Protein AF-A0A6C0H2K3-F1 (afdb_monomer)

Structure (mmCIF, N/CA/C/O backbone):
data_AF-A0A6C0H2K3-F1
#
_entry.id   AF-A0A6C0H2K3-F1
#
loop_
_atom_site.group_PDB
_atom_site.id
_atom_site.type_symbol
_atom_site.label_atom_id
_atom_site.label_alt_id
_atom_site.label_comp_id
_atom_site.label_asym_id
_atom_site.label_entity_id
_atom_site.label_seq_id
_atom_site.pdbx_PDB_ins_code
_atom_site.Cartn_x
_atom_site.Cartn_y
_atom_site.Cartn_z
_atom_site.occupancy
_atom_site.B_iso_or_equiv
_atom_site.auth_seq_id
_atom_site.auth_comp_id
_atom_site.auth_asym_id
_atom_site.auth_atom_id
_atom_site.pdbx_PDB_model_num
ATOM 1 N N . MET A 1 1 ? -19.721 -29.206 -0.253 1.00 46.94 1 MET A N 1
ATOM 2 C CA . MET A 1 1 ? -19.557 -27.734 -0.161 1.00 46.94 1 MET A CA 1
ATOM 3 C C . MET A 1 1 ? -18.921 -27.374 1.180 1.00 46.94 1 MET A C 1
ATOM 5 O O . MET A 1 1 ? -19.526 -27.654 2.208 1.00 46.94 1 MET A O 1
ATOM 9 N N . LYS A 1 2 ? -17.704 -26.806 1.211 1.00 56.91 2 LYS A N 1
ATOM 10 C CA . LYS A 1 2 ? -17.103 -26.315 2.469 1.00 56.91 2 LYS A CA 1
ATOM 11 C C . LYS A 1 2 ? -17.847 -25.048 2.907 1.00 56.91 2 LYS A C 1
ATO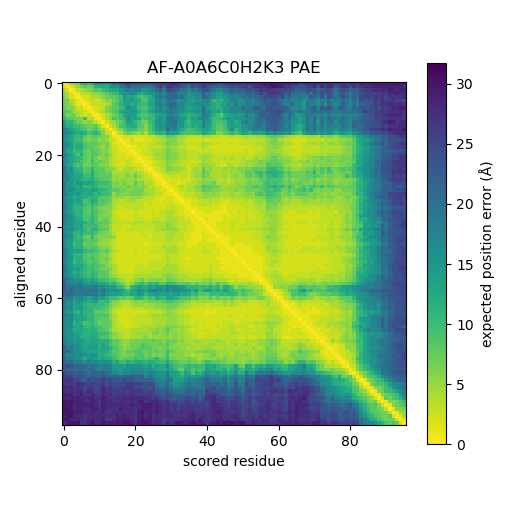M 13 O O . LYS A 1 2 ? -17.916 -24.091 2.138 1.00 56.91 2 LYS A O 1
ATOM 18 N N . LYS A 1 3 ? -18.426 -25.047 4.114 1.00 64.25 3 LYS A N 1
ATOM 19 C CA . LYS A 1 3 ? -19.081 -23.858 4.681 1.00 64.25 3 LYS A CA 1
ATOM 20 C C . LYS A 1 3 ? -18.038 -22.748 4.823 1.00 64.25 3 LYS A C 1
ATOM 22 O O . LYS A 1 3 ? -17.017 -22.948 5.479 1.00 64.25 3 LYS A O 1
ATOM 27 N N . LYS A 1 4 ? -18.288 -21.592 4.199 1.00 65.50 4 LYS A N 1
ATOM 28 C CA . LYS A 1 4 ? -17.489 -20.388 4.445 1.00 65.50 4 LYS A CA 1
ATOM 29 C C . LYS A 1 4 ? -17.623 -20.036 5.931 1.00 65.50 4 LYS A C 1
ATOM 31 O O . LYS A 1 4 ? -18.735 -20.107 6.462 1.00 65.50 4 LYS A O 1
ATOM 36 N N . PRO A 1 5 ? -16.528 -19.705 6.625 1.00 71.12 5 PRO A N 1
ATOM 37 C CA . PRO A 1 5 ? -16.612 -19.365 8.034 1.00 71.12 5 PRO A CA 1
ATOM 38 C C . PRO A 1 5 ? -17.430 -18.077 8.219 1.00 71.12 5 PRO A C 1
ATOM 40 O O . PRO A 1 5 ? -17.435 -17.208 7.349 1.00 71.12 5 PRO A O 1
ATOM 43 N N . TRP A 1 6 ? -18.126 -17.951 9.355 1.00 69.44 6 TRP A N 1
ATOM 44 C CA . TRP A 1 6 ? -19.089 -16.868 9.643 1.00 69.44 6 TRP A CA 1
ATOM 45 C C . TRP A 1 6 ? -18.573 -15.460 9.298 1.00 69.44 6 TRP A C 1
ATOM 47 O O . TRP A 1 6 ? -19.294 -14.627 8.753 1.00 69.44 6 TRP A O 1
ATOM 57 N N . TRP A 1 7 ? -17.293 -15.206 9.555 1.00 58.09 7 TRP A N 1
ATOM 58 C CA . TRP A 1 7 ? -16.660 -13.916 9.306 1.00 58.09 7 TRP A CA 1
ATOM 59 C C . TRP A 1 7 ? -16.499 -13.576 7.816 1.00 58.09 7 TRP A C 1
ATOM 61 O O . TRP A 1 7 ? -16.491 -12.397 7.473 1.00 58.09 7 TRP A O 1
ATOM 71 N N . SER A 1 8 ? -16.409 -14.568 6.923 1.00 64.81 8 SER A N 1
ATOM 72 C CA . SER A 1 8 ? -16.357 -14.335 5.473 1.00 64.81 8 SER A CA 1
ATOM 73 C C . SER A 1 8 ? -17.676 -13.778 4.940 1.00 64.81 8 SER A C 1
ATOM 75 O O . SER A 1 8 ? -17.660 -12.978 4.013 1.00 64.81 8 SER A O 1
ATOM 77 N N . ASN A 1 9 ? -18.808 -14.151 5.547 1.00 66.50 9 ASN A N 1
ATOM 78 C CA . ASN A 1 9 ? -20.12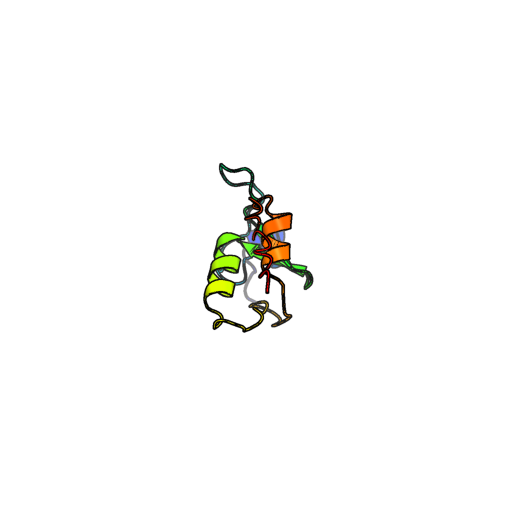1 -13.609 5.184 1.00 66.50 9 ASN A CA 1
ATOM 79 C C . ASN A 1 9 ? -20.344 -12.200 5.752 1.00 66.50 9 ASN A C 1
ATOM 81 O O . ASN A 1 9 ? -21.070 -11.415 5.157 1.00 66.50 9 ASN A O 1
ATOM 85 N N . LYS A 1 10 ? -19.718 -11.870 6.890 1.00 62.44 10 LYS A N 1
ATOM 86 C CA . LYS A 1 10 ? -19.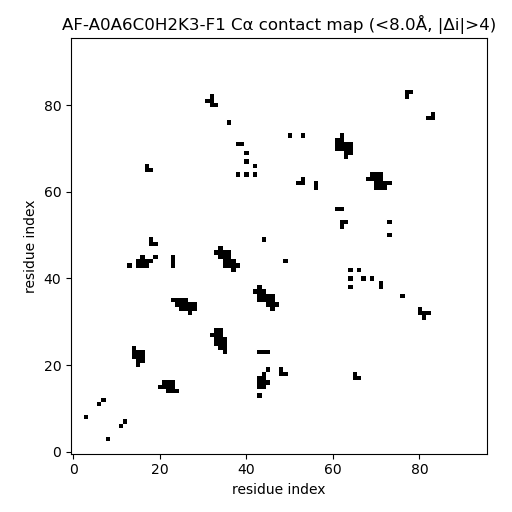854 -10.552 7.525 1.00 62.44 10 LYS A CA 1
ATOM 87 C C . LYS A 1 10 ? -19.033 -9.462 6.828 1.00 62.44 10 LYS A C 1
ATOM 89 O O . LYS A 1 10 ? -19.450 -8.309 6.828 1.00 62.44 10 LYS A O 1
ATOM 94 N N . TRP A 1 11 ? -17.864 -9.806 6.281 1.00 61.19 11 TRP A N 1
ATOM 95 C CA . TRP A 1 11 ? -16.885 -8.813 5.809 1.00 61.19 11 TRP A CA 1
ATOM 96 C C . TRP A 1 11 ? -16.335 -9.042 4.393 1.00 61.19 11 TRP A C 1
ATOM 98 O O . TRP A 1 11 ? -15.602 -8.189 3.901 1.00 61.19 11 TRP A O 1
ATOM 108 N N . GLY A 1 12 ? -16.672 -10.154 3.733 1.00 63.34 12 GLY A N 1
ATOM 109 C CA . GLY A 1 12 ? -16.161 -10.482 2.398 1.00 63.34 12 GLY A CA 1
ATOM 110 C C . GLY A 1 12 ? -14.670 -10.859 2.367 1.00 63.34 12 GLY A C 1
ATOM 111 O O . GLY A 1 12 ? -13.966 -10.817 3.379 1.00 63.34 12 GLY A O 1
ATOM 112 N N . SER A 1 13 ? -14.184 -11.267 1.191 1.00 58.44 13 SER A N 1
ATOM 113 C CA . SER A 1 13 ? -12.766 -11.598 0.953 1.00 58.44 13 SER A CA 1
ATOM 114 C C . SER A 1 13 ? -11.872 -10.351 0.852 1.00 58.44 13 SER A C 1
ATOM 116 O O . SER A 1 13 ? -10.685 -10.428 1.157 1.00 58.44 13 SER A O 1
ATOM 118 N N . ASP A 1 14 ? -12.452 -9.189 0.531 1.00 60.22 14 ASP A N 1
ATOM 119 C CA . ASP A 1 14 ? -11.815 -7.857 0.467 1.00 60.22 14 ASP A CA 1
ATOM 120 C C . ASP A 1 14 ? -11.282 -7.329 1.810 1.00 60.22 14 ASP A C 1
ATOM 122 O O . ASP A 1 14 ? -10.667 -6.258 1.910 1.00 60.22 14 ASP A O 1
ATOM 126 N N . ALA A 1 15 ? -11.523 -8.078 2.881 1.00 71.44 15 ALA A N 1
ATOM 127 C CA . ALA A 1 15 ? -11.031 -7.775 4.209 1.00 71.44 15 ALA A CA 1
ATOM 128 C C . ALA A 1 15 ? -9.648 -8.376 4.499 1.00 71.44 15 ALA A C 1
ATOM 130 O O . ALA A 1 15 ? -9.179 -8.202 5.618 1.00 71.44 15 ALA A O 1
ATOM 131 N N . LEU A 1 16 ? -8.988 -9.084 3.572 1.00 84.38 16 LEU A N 1
ATOM 132 C CA . LEU A 1 16 ? -7.676 -9.709 3.806 1.00 84.38 16 LEU A CA 1
ATOM 133 C C . LEU A 1 16 ? -6.544 -8.998 3.057 1.00 84.38 16 LEU A C 1
ATOM 135 O O . LEU A 1 16 ? -6.663 -8.656 1.887 1.00 84.38 16 LEU A O 1
ATOM 139 N N . CYS A 1 17 ? -5.414 -8.812 3.737 1.00 87.69 17 CYS A N 1
ATOM 140 C CA . CYS A 1 17 ? -4.185 -8.316 3.133 1.00 87.69 17 CYS A CA 1
ATOM 141 C C . CYS A 1 17 ? -3.545 -9.433 2.300 1.00 87.69 17 CYS A C 1
ATOM 143 O O . CYS A 1 17 ? -3.202 -10.479 2.850 1.00 87.69 17 CYS A O 1
ATOM 145 N N . GLY A 1 18 ? -3.316 -9.197 1.006 1.00 84.50 18 GLY A N 1
ATOM 146 C CA . GLY A 1 18 ? -2.695 -10.183 0.110 1.00 84.50 18 GLY A CA 1
ATOM 147 C C . GLY A 1 18 ? -1.213 -10.484 0.385 1.00 84.50 18 GLY A C 1
ATOM 148 O O . GLY A 1 18 ? -0.659 -11.361 -0.259 1.00 84.50 18 GLY A O 1
ATOM 149 N N . ILE A 1 19 ? -0.571 -9.766 1.317 1.00 88.75 19 ILE A N 1
ATOM 150 C CA . ILE A 1 19 ? 0.829 -9.999 1.723 1.00 88.75 19 ILE A CA 1
ATOM 151 C C . ILE A 1 19 ? 0.883 -10.774 3.041 1.00 88.75 19 ILE A C 1
ATOM 153 O O . ILE A 1 19 ? 1.514 -11.818 3.140 1.00 88.75 19 ILE A O 1
ATOM 157 N N . THR A 1 20 ? 0.215 -10.260 4.077 1.00 88.00 20 THR A N 1
ATOM 158 C CA . THR A 1 20 ? 0.297 -10.816 5.438 1.00 88.00 20 THR A CA 1
ATOM 159 C C . THR A 1 20 ? -0.775 -11.863 5.728 1.00 88.00 20 THR A C 1
ATOM 161 O O . THR A 1 20 ? -0.827 -12.389 6.839 1.00 88.00 20 THR A O 1
ATOM 164 N N . HIS A 1 21 ? -1.698 -12.092 4.785 1.00 85.69 21 HIS A N 1
ATOM 165 C CA . HIS A 1 21 ? -2.901 -12.923 4.938 1.00 85.69 21 HIS A CA 1
ATOM 166 C C . HIS A 1 21 ? -3.747 -12.590 6.179 1.00 85.69 21 HIS A C 1
ATOM 168 O O . HIS A 1 21 ? -4.597 -13.365 6.615 1.00 85.69 21 HIS A O 1
ATOM 174 N N . SER A 1 22 ? -3.528 -11.406 6.749 1.00 85.31 22 SER A N 1
ATOM 175 C CA . SER A 1 22 ? -4.195 -10.924 7.948 1.00 85.31 22 SER A CA 1
ATOM 176 C C . SER A 1 22 ? -5.349 -10.011 7.570 1.00 85.31 22 SER A C 1
ATOM 178 O O . SER A 1 22 ? -5.315 -9.341 6.536 1.00 85.31 22 SER A O 1
ATOM 180 N N . ARG A 1 23 ? -6.371 -9.937 8.427 1.00 83.94 23 ARG A N 1
ATOM 181 C CA . ARG A 1 23 ? -7.493 -9.020 8.194 1.00 83.94 23 ARG A CA 1
ATOM 182 C C . ARG A 1 23 ? -7.021 -7.578 8.199 1.00 83.94 23 ARG A C 1
ATOM 184 O O . ARG A 1 23 ? -6.374 -7.173 9.158 1.00 83.94 23 ARG A O 1
ATOM 191 N N . LEU A 1 24 ? -7.389 -6.826 7.173 1.00 85.12 24 LEU A N 1
ATOM 192 C CA . LEU A 1 24 ? -7.217 -5.386 7.058 1.00 85.12 24 LEU A CA 1
ATOM 193 C C . LEU A 1 24 ? -8.130 -4.711 8.076 1.00 85.12 24 LEU A C 1
ATOM 195 O O . LEU A 1 24 ? -9.347 -4.904 8.063 1.00 85.12 24 LEU A O 1
ATOM 199 N N . ARG A 1 25 ? -7.529 -3.947 8.984 1.00 81.75 25 ARG A N 1
ATOM 200 C CA . ARG A 1 25 ? -8.257 -3.188 9.997 1.00 81.75 25 ARG A CA 1
ATOM 201 C C . ARG A 1 25 ? -8.238 -1.709 9.628 1.00 81.75 25 ARG A C 1
ATOM 203 O O . ARG A 1 25 ? -7.162 -1.196 9.320 1.00 81.75 25 ARG A O 1
ATOM 210 N N . PRO A 1 26 ? -9.389 -1.019 9.679 1.00 78.69 26 PRO A N 1
ATOM 211 C CA . PRO A 1 26 ? -9.387 0.429 9.590 1.00 78.69 26 PRO A CA 1
ATOM 212 C C . PRO A 1 26 ? -8.672 1.006 10.815 1.00 78.69 26 PRO A C 1
ATOM 214 O O . PRO A 1 26 ? -8.728 0.438 11.908 1.00 78.69 26 PRO A O 1
ATOM 217 N N . GLY A 1 27 ? -8.000 2.136 10.632 1.00 82.81 27 GLY A N 1
ATOM 218 C CA . GLY A 1 27 ? -7.318 2.830 11.714 1.00 82.81 27 GLY A CA 1
ATOM 219 C C . GLY A 1 27 ? -6.064 3.550 11.250 1.00 82.81 27 GLY A C 1
ATOM 220 O O . GLY A 1 27 ? -5.631 3.441 10.099 1.00 82.81 27 GLY A O 1
ATOM 221 N N . LYS A 1 28 ? -5.483 4.289 12.188 1.00 84.81 28 LYS A N 1
ATOM 222 C CA . LYS A 1 28 ? -4.218 4.998 12.030 1.00 84.81 28 LYS A CA 1
ATOM 223 C C . LYS A 1 28 ? -3.253 4.523 13.111 1.00 84.81 28 LYS A C 1
ATOM 225 O O . LYS A 1 28 ? -3.686 4.114 14.188 1.00 84.81 28 LYS A O 1
ATOM 230 N N . ASN A 1 29 ? -1.958 4.539 12.821 1.00 81.12 29 ASN A N 1
ATOM 231 C CA . ASN A 1 29 ? -0.945 4.291 13.842 1.00 81.12 29 ASN A CA 1
ATOM 232 C C . ASN A 1 29 ? -0.831 5.495 14.802 1.00 81.12 29 ASN A C 1
ATOM 234 O O . ASN A 1 29 ? -1.479 6.526 14.613 1.00 81.12 29 ASN A O 1
ATOM 238 N N . LYS A 1 30 ? 0.043 5.387 15.812 1.00 82.25 30 LYS A N 1
ATOM 239 C CA . LYS A 1 30 ? 0.320 6.465 16.783 1.00 82.25 30 LYS A CA 1
ATOM 240 C C . LYS A 1 30 ? 0.809 7.785 16.159 1.00 82.25 30 LYS A C 1
ATOM 242 O O . LYS A 1 30 ? 0.790 8.808 16.826 1.00 82.25 30 LYS A O 1
ATOM 247 N N . HIS A 1 31 ? 1.233 7.757 14.896 1.00 79.31 31 HIS A N 1
ATOM 248 C CA . HIS A 1 31 ? 1.694 8.912 14.123 1.00 79.31 31 HIS A CA 1
ATOM 249 C C . HIS A 1 31 ? 0.623 9.446 13.155 1.00 79.31 31 HIS A C 1
ATOM 251 O O . HIS A 1 31 ? 0.920 10.286 12.316 1.00 79.31 31 HIS A O 1
ATOM 257 N N . GLY A 1 32 ? -0.618 8.949 13.224 1.00 79.88 32 GLY A N 1
ATOM 258 C CA . GLY A 1 32 ? -1.705 9.379 12.341 1.00 79.88 32 GLY A CA 1
ATOM 259 C C . GLY A 1 32 ? -1.663 8.785 10.927 1.00 79.88 32 GLY A C 1
ATOM 260 O O . GLY A 1 32 ? -2.526 9.112 10.111 1.00 79.88 32 GLY A O 1
ATOM 261 N N . ILE A 1 33 ? -0.723 7.880 10.643 1.00 81.62 33 ILE A N 1
ATOM 262 C CA . ILE A 1 33 ? -0.554 7.251 9.328 1.00 81.62 33 ILE A CA 1
ATOM 263 C C . ILE A 1 33 ? -1.583 6.121 9.168 1.00 81.62 33 ILE A C 1
ATOM 265 O O . ILE A 1 33 ? -1.693 5.284 10.073 1.00 81.62 33 ILE A O 1
ATOM 269 N N . PRO A 1 34 ? -2.322 6.045 8.043 1.00 83.94 34 PRO A N 1
ATOM 270 C CA . PRO A 1 34 ? -3.242 4.946 7.767 1.00 83.94 34 PRO A CA 1
ATOM 271 C C . PRO A 1 34 ? -2.545 3.584 7.856 1.00 83.94 34 PRO A C 1
ATOM 273 O O . PRO A 1 34 ? -1.512 3.354 7.225 1.00 83.94 34 PRO A O 1
ATOM 276 N N . LEU A 1 35 ? -3.135 2.655 8.614 1.00 87.69 35 LEU A N 1
ATOM 277 C CA . LEU A 1 35 ? -2.609 1.289 8.725 1.00 87.69 35 LEU A CA 1
ATOM 278 C C . LEU A 1 35 ? -2.718 0.527 7.404 1.00 87.69 35 LEU A C 1
ATOM 280 O O . LEU A 1 35 ? -1.903 -0.351 7.131 1.00 87.69 35 LEU A O 1
ATOM 284 N N . THR A 1 36 ? -3.726 0.858 6.600 1.00 88.00 36 THR A N 1
ATOM 285 C CA . THR A 1 36 ? -4.003 0.205 5.325 1.00 88.00 36 THR A CA 1
ATOM 286 C C . THR A 1 36 ? -4.082 1.220 4.203 1.00 88.00 36 THR A C 1
ATOM 288 O O . THR A 1 36 ? -4.675 2.283 4.387 1.00 88.00 36 THR A O 1
ATOM 291 N N . ILE A 1 37 ? -3.596 0.842 3.027 1.00 87.38 37 ILE A N 1
ATOM 292 C CA . ILE A 1 37 ? -3.675 1.635 1.806 1.00 87.38 37 ILE A CA 1
ATOM 293 C C . ILE A 1 37 ? -4.299 0.820 0.677 1.00 87.38 37 ILE A C 1
ATOM 295 O O . ILE A 1 37 ? -4.063 -0.385 0.559 1.00 87.38 37 ILE A O 1
ATOM 299 N N . THR A 1 38 ? -5.102 1.491 -0.144 1.00 87.12 38 THR A N 1
ATOM 300 C CA . THR A 1 38 ? -5.680 0.933 -1.366 1.00 87.12 38 THR A CA 1
ATOM 301 C C . THR A 1 38 ? -4.874 1.433 -2.558 1.00 87.12 38 THR A C 1
ATOM 303 O O . THR A 1 38 ? -4.723 2.638 -2.747 1.00 87.12 38 THR A O 1
ATOM 306 N N . LEU A 1 39 ? -4.337 0.510 -3.352 1.00 86.69 39 LEU A N 1
ATOM 307 C CA . LEU A 1 39 ? -3.654 0.830 -4.602 1.00 86.69 39 LEU A CA 1
ATOM 308 C C . LEU A 1 39 ? -4.659 1.246 -5.688 1.00 86.69 39 LEU A C 1
ATOM 310 O O . LEU A 1 39 ? -5.845 0.937 -5.604 1.00 86.69 39 LEU A O 1
ATOM 314 N N . LYS A 1 40 ? -4.170 1.855 -6.777 1.00 86.19 40 LYS A N 1
ATOM 315 C CA . LYS A 1 40 ? -4.988 2.185 -7.966 1.00 86.19 40 LYS A CA 1
ATOM 316 C C . LYS A 1 40 ? -5.661 0.960 -8.597 1.00 86.19 40 LYS A C 1
ATOM 318 O O . LYS A 1 40 ? -6.738 1.075 -9.162 1.00 86.19 40 LYS A O 1
ATOM 323 N N . CYS A 1 41 ? -5.060 -0.220 -8.441 1.00 84.69 41 CYS A N 1
ATOM 3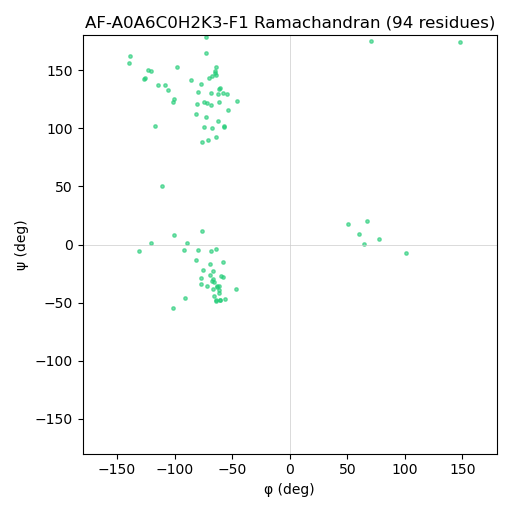24 C CA . CYS A 1 41 ? -5.650 -1.500 -8.842 1.00 84.69 41 CYS A CA 1
ATOM 325 C C . CYS A 1 41 ? -6.749 -2.011 -7.889 1.00 84.69 41 CYS A C 1
ATOM 327 O O . CYS A 1 41 ? -7.124 -3.174 -7.973 1.00 84.69 41 CYS A O 1
ATOM 329 N N . LEU A 1 42 ? -7.227 -1.174 -6.960 1.00 85.75 42 LEU A N 1
ATOM 330 C CA . LEU A 1 42 ? -8.275 -1.449 -5.967 1.00 85.75 42 LEU A CA 1
ATOM 331 C C . LEU A 1 42 ? -7.936 -2.522 -4.922 1.00 85.75 42 LEU A C 1
ATOM 333 O O . LEU A 1 42 ? -8.715 -2.759 -4.002 1.00 85.75 42 LEU A O 1
ATOM 337 N N . HIS A 1 43 ? -6.743 -3.111 -4.980 1.00 86.62 43 HIS A N 1
ATOM 338 C CA . HIS A 1 43 ? -6.255 -4.001 -3.937 1.00 86.62 43 HIS A CA 1
ATOM 339 C C . HIS A 1 43 ? -5.762 -3.226 -2.719 1.00 86.62 43 HIS A C 1
ATOM 341 O O . HIS A 1 43 ? -5.057 -2.219 -2.835 1.00 86.62 43 HIS A O 1
ATOM 347 N N . ARG A 1 44 ? -6.098 -3.737 -1.535 1.00 87.12 44 ARG A N 1
ATOM 348 C CA . ARG A 1 44 ? -5.804 -3.091 -0.259 1.00 87.12 44 ARG A CA 1
ATOM 349 C C . ARG A 1 44 ? -4.812 -3.912 0.560 1.00 87.12 44 ARG A C 1
ATOM 351 O O . ARG A 1 44 ? -4.923 -5.132 0.660 1.00 87.12 44 ARG A O 1
ATOM 358 N N . PHE A 1 45 ? -3.845 -3.229 1.162 1.00 89.19 45 PHE A N 1
ATOM 359 C CA . PHE A 1 45 ? -2.743 -3.843 1.904 1.00 89.19 45 PHE A CA 1
ATOM 360 C C . PHE A 1 45 ? -2.458 -3.075 3.187 1.00 89.19 45 PHE A C 1
ATOM 362 O O . PHE A 1 45 ? -2.844 -1.916 3.324 1.00 89.19 45 PHE A O 1
ATOM 369 N N . TYR A 1 46 ? -1.751 -3.710 4.119 1.00 89.50 46 TYR A N 1
ATOM 370 C CA . TYR A 1 46 ? -1.119 -2.983 5.215 1.00 89.50 46 TYR A CA 1
ATOM 371 C C . TYR A 1 46 ? 0.016 -2.116 4.669 1.00 89.50 46 TYR A C 1
ATOM 373 O O . TYR A 1 46 ? 0.874 -2.623 3.949 1.00 89.50 46 TYR A O 1
ATOM 381 N N . THR A 1 47 ? 0.034 -0.835 5.039 1.00 88.50 47 THR A N 1
ATOM 382 C CA . THR A 1 47 ? 1.001 0.151 4.535 1.00 88.50 47 THR A CA 1
ATOM 383 C C . THR A 1 47 ? 2.438 -0.308 4.781 1.00 88.50 47 THR A C 1
ATOM 385 O O . THR A 1 47 ? 3.234 -0.332 3.851 1.00 88.50 47 THR A O 1
ATOM 388 N N . GLY A 1 48 ? 2.750 -0.774 5.997 1.00 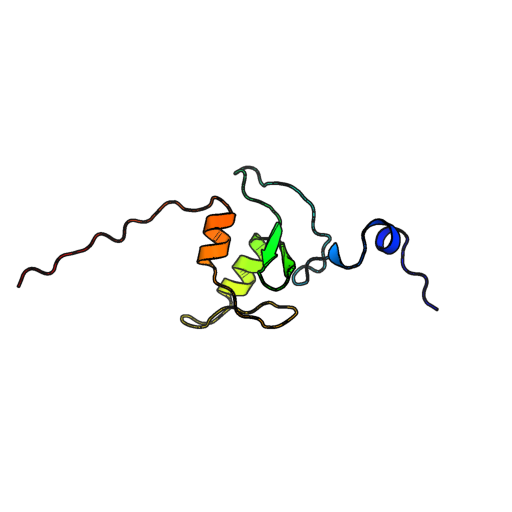87.69 48 GLY A N 1
ATOM 389 C CA . GLY A 1 48 ? 4.084 -1.289 6.331 1.00 87.69 48 GLY A CA 1
ATOM 390 C C . GLY A 1 48 ? 4.489 -2.499 5.485 1.00 87.69 48 GLY A C 1
ATOM 391 O O . GLY A 1 48 ? 5.547 -2.490 4.871 1.00 87.69 48 GLY A O 1
ATOM 392 N N . ALA A 1 49 ? 3.601 -3.490 5.360 1.00 89.81 49 ALA A N 1
ATOM 393 C CA . ALA A 1 49 ? 3.876 -4.694 4.575 1.00 89.81 49 ALA A CA 1
ATOM 394 C C . ALA A 1 49 ? 4.076 -4.392 3.079 1.00 89.81 49 ALA A C 1
ATOM 396 O O . ALA A 1 49 ? 4.890 -5.030 2.417 1.00 89.81 49 ALA A O 1
ATOM 397 N N . LEU A 1 50 ? 3.334 -3.419 2.540 1.00 90.06 50 LEU A N 1
ATOM 398 C CA . LEU A 1 50 ? 3.470 -2.995 1.149 1.00 90.06 50 LEU A CA 1
ATOM 399 C C . LEU A 1 50 ? 4.767 -2.207 0.905 1.00 90.06 50 LEU A C 1
ATOM 401 O O . LEU A 1 50 ? 5.379 -2.368 -0.148 1.00 90.06 50 LEU A O 1
ATOM 405 N N . LEU A 1 51 ? 5.204 -1.390 1.868 1.00 88.31 51 LEU A N 1
ATOM 406 C CA . LEU A 1 51 ? 6.498 -0.704 1.807 1.00 88.31 51 LEU A CA 1
ATOM 407 C C . LEU A 1 51 ? 7.661 -1.697 1.871 1.00 88.31 51 LEU A C 1
ATOM 409 O O . LEU A 1 51 ? 8.578 -1.607 1.062 1.00 88.31 51 LEU A O 1
ATOM 413 N N . GLU A 1 52 ? 7.600 -2.685 2.767 1.00 89.88 52 GLU A N 1
ATOM 414 C CA . GLU A 1 52 ? 8.593 -3.766 2.812 1.00 89.88 52 GLU A CA 1
ATOM 415 C C . GLU A 1 52 ? 8.616 -4.576 1.513 1.00 89.88 52 GLU A C 1
ATOM 417 O O . GLU A 1 52 ? 9.686 -4.942 1.035 1.00 89.88 52 GLU A O 1
ATOM 422 N N . TRP A 1 53 ? 7.448 -4.832 0.916 1.00 90.25 53 TRP A N 1
ATOM 423 C CA . TRP A 1 53 ? 7.353 -5.472 -0.395 1.00 90.25 53 TRP A CA 1
ATOM 424 C C . TRP A 1 53 ? 8.055 -4.652 -1.478 1.00 90.25 53 TRP A C 1
ATOM 426 O O . TRP A 1 53 ? 8.853 -5.200 -2.233 1.00 90.25 53 TRP A O 1
ATOM 436 N N . ALA A 1 54 ? 7.803 -3.343 -1.528 1.00 88.25 54 ALA A N 1
ATOM 437 C CA . ALA A 1 54 ? 8.461 -2.457 -2.480 1.00 88.25 54 ALA A CA 1
ATOM 438 C C . ALA A 1 54 ? 9.980 -2.381 -2.255 1.00 88.25 54 ALA A C 1
ATOM 440 O O . ALA A 1 54 ? 10.733 -2.356 -3.220 1.00 88.25 54 ALA A O 1
ATOM 441 N N . ASN A 1 55 ? 10.434 -2.415 -0.999 1.00 86.00 55 ASN A N 1
ATOM 442 C CA . ASN A 1 55 ? 11.857 -2.389 -0.651 1.00 86.00 55 ASN A CA 1
ATOM 443 C C . ASN A 1 55 ? 12.610 -3.674 -1.046 1.00 86.00 55 ASN A C 1
ATOM 445 O O . ASN A 1 55 ? 13.835 -3.682 -1.085 1.00 86.00 55 ASN A O 1
ATOM 449 N N . LYS A 1 56 ? 11.894 -4.773 -1.322 1.00 86.38 56 LYS A N 1
ATOM 450 C CA . LYS A 1 56 ? 12.492 -6.008 -1.855 1.00 86.38 56 LYS A CA 1
ATOM 451 C C . LYS A 1 56 ? 12.714 -5.972 -3.368 1.00 86.38 56 LYS A C 1
ATOM 453 O O . LYS A 1 56 ? 13.389 -6.862 -3.877 1.00 86.38 56 LYS A O 1
ATOM 458 N N . CYS A 1 57 ? 12.138 -5.009 -4.087 1.00 81.00 57 CYS A N 1
ATOM 459 C CA . CYS A 1 57 ? 12.448 -4.808 -5.501 1.00 81.00 57 CYS A CA 1
ATOM 460 C C . CYS A 1 57 ? 13.877 -4.263 -5.644 1.00 81.00 57 CYS A C 1
ATOM 462 O O . CYS A 1 57 ? 14.324 -3.479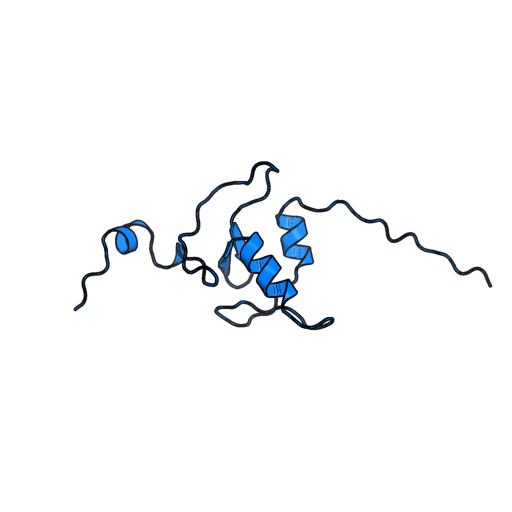 -4.806 1.00 81.00 57 CYS A O 1
ATOM 464 N N . SER A 1 58 ? 14.600 -4.681 -6.688 1.00 74.56 58 SER A N 1
ATOM 465 C CA . SER A 1 58 ? 15.975 -4.220 -6.904 1.00 74.56 58 SER A CA 1
ATOM 466 C C . SER A 1 58 ? 16.001 -2.714 -7.164 1.00 74.56 58 SER A C 1
ATOM 468 O O . SER A 1 58 ? 15.039 -2.145 -7.688 1.00 74.56 58 SER A O 1
ATOM 470 N N . SER A 1 59 ? 17.113 -2.058 -6.828 1.00 71.69 59 SER A N 1
ATOM 471 C CA . SER A 1 59 ? 17.298 -0.627 -7.084 1.00 71.69 59 SER A CA 1
ATOM 472 C C . SER A 1 59 ? 17.042 -0.292 -8.559 1.00 71.69 59 SER A C 1
ATOM 474 O O . SER A 1 59 ? 17.777 -0.741 -9.434 1.00 71.69 59 SER A O 1
ATOM 476 N N . GLY A 1 60 ? 16.003 0.505 -8.823 1.00 69.56 60 GLY A N 1
ATOM 477 C CA . GLY A 1 60 ? 15.600 0.928 -10.171 1.00 69.56 60 GLY A CA 1
ATOM 478 C C . GLY A 1 60 ? 14.409 0.167 -10.764 1.00 69.56 60 GLY A C 1
ATOM 479 O O . GLY A 1 60 ? 13.891 0.581 -11.799 1.00 69.56 60 GLY A O 1
ATOM 480 N N . GLU A 1 61 ? 13.927 -0.893 -10.112 1.00 80.62 61 GLU A N 1
ATOM 481 C CA . GLU A 1 61 ? 12.720 -1.603 -10.538 1.00 80.62 61 GLU A CA 1
ATOM 482 C C . GLU A 1 61 ? 11.449 -0.954 -9.979 1.00 80.62 61 GLU A C 1
ATOM 484 O O . GLU A 1 61 ? 11.390 -0.507 -8.831 1.00 80.62 61 GLU A O 1
ATOM 489 N N . ILE A 1 62 ? 10.394 -0.924 -10.796 1.00 84.56 62 ILE A N 1
ATOM 490 C CA . ILE A 1 62 ? 9.094 -0.392 -10.383 1.00 84.56 62 ILE A CA 1
ATOM 491 C C . ILE A 1 62 ? 8.362 -1.477 -9.583 1.00 84.56 62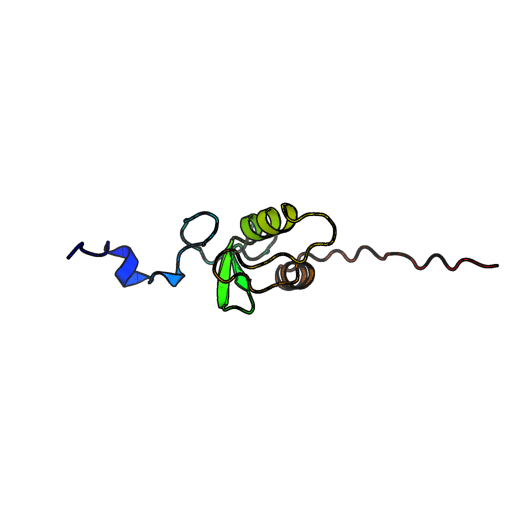 ILE A C 1
ATOM 493 O O . ILE A 1 62 ? 8.095 -2.555 -10.127 1.00 84.56 62 ILE A O 1
ATOM 497 N N . PRO A 1 63 ? 7.984 -1.223 -8.319 1.00 89.31 63 PRO A N 1
ATOM 498 C CA . PRO A 1 63 ? 7.295 -2.221 -7.523 1.00 89.31 63 PRO A CA 1
ATOM 499 C C . PRO A 1 63 ? 5.895 -2.495 -8.074 1.00 89.31 63 PRO A C 1
ATOM 501 O O . PRO A 1 63 ? 5.195 -1.616 -8.586 1.00 89.31 63 PRO A O 1
ATOM 504 N N . THR A 1 64 ? 5.480 -3.755 -7.964 1.00 91.38 64 THR A N 1
ATOM 505 C CA . THR A 1 64 ? 4.217 -4.248 -8.523 1.00 91.38 64 THR A CA 1
ATOM 506 C C . THR A 1 64 ? 3.312 -4.822 -7.448 1.00 91.38 64 THR A C 1
ATOM 508 O O . THR A 1 64 ? 3.766 -5.358 -6.435 1.00 91.38 64 THR A O 1
ATOM 511 N N . CYS A 1 65 ? 2.002 -4.706 -7.660 1.00 89.75 65 CYS A N 1
ATOM 512 C CA . CYS A 1 65 ? 0.997 -5.247 -6.760 1.00 89.75 65 CYS A CA 1
ATOM 513 C C . CYS A 1 65 ? 1.183 -6.770 -6.596 1.00 89.75 65 CYS A C 1
ATOM 515 O O . CYS A 1 65 ? 1.211 -7.480 -7.603 1.00 89.75 65 CYS A O 1
ATOM 517 N N . PRO A 1 66 ? 1.215 -7.303 -5.361 1.00 87.88 66 PRO A N 1
ATOM 518 C CA . PRO A 1 66 ? 1.366 -8.740 -5.120 1.00 87.88 66 PRO A CA 1
ATOM 519 C C . PRO A 1 66 ? 0.253 -9.601 -5.736 1.00 87.88 66 PRO A C 1
ATOM 521 O O . PRO A 1 66 ? 0.484 -10.765 -6.046 1.00 87.88 66 PRO A O 1
ATOM 524 N N . LEU A 1 67 ? -0.950 -9.035 -5.906 1.00 87.62 67 LEU A N 1
ATOM 525 C CA . LEU A 1 67 ? -2.135 -9.759 -6.376 1.00 87.62 67 LEU A CA 1
ATOM 526 C C . LEU A 1 67 ? -2.299 -9.709 -7.898 1.00 87.62 67 LEU A C 1
ATOM 528 O O . LEU A 1 67 ? -2.547 -10.737 -8.517 1.00 87.62 67 LEU A O 1
ATOM 532 N N . CYS A 1 68 ? -2.151 -8.531 -8.508 1.00 88.75 68 CYS A N 1
ATOM 533 C CA . CYS A 1 68 ? -2.438 -8.334 -9.935 1.00 88.75 68 CYS A CA 1
ATOM 534 C C . CYS A 1 68 ? -1.248 -7.848 -10.764 1.00 88.75 68 CYS A C 1
ATOM 536 O O . CYS A 1 68 ? -1.406 -7.590 -11.951 1.00 88.75 68 CYS A O 1
ATOM 538 N N . ARG A 1 69 ? -0.071 -7.680 -10.149 1.00 88.50 69 ARG A N 1
ATOM 539 C CA . ARG A 1 69 ? 1.174 -7.240 -10.799 1.00 88.50 69 ARG A CA 1
ATOM 540 C C . ARG A 1 69 ? 1.126 -5.864 -11.476 1.00 88.50 69 ARG A C 1
ATOM 542 O O . ARG A 1 69 ? 2.100 -5.473 -12.105 1.00 88.50 69 ARG A O 1
ATOM 549 N N . CYS A 1 70 ? 0.063 -5.080 -11.285 1.00 88.50 70 CYS A N 1
ATOM 550 C CA . CYS A 1 70 ? 0.042 -3.678 -11.704 1.00 88.50 70 CYS A CA 1
ATOM 551 C C . CYS A 1 70 ? 1.137 -2.889 -10.976 1.00 88.50 70 CYS A C 1
ATOM 553 O O . CYS A 1 70 ? 1.267 -2.997 -9.754 1.00 88.50 70 CYS A O 1
ATOM 555 N N . SER A 1 71 ? 1.893 -2.082 -11.713 1.00 89.88 71 SER A N 1
ATOM 556 C CA . SER A 1 71 ? 2.906 -1.188 -11.157 1.00 89.88 71 SER A CA 1
ATOM 557 C C . SER A 1 71 ? 2.282 -0.117 -10.262 1.00 89.88 71 SER A C 1
ATOM 559 O O . SER A 1 71 ? 1.177 0.367 -10.521 1.00 89.88 71 SER A O 1
ATOM 561 N N . PHE A 1 72 ? 2.998 0.279 -9.214 1.00 87.50 72 PHE A N 1
ATOM 562 C CA . PHE A 1 72 ? 2.607 1.396 -8.360 1.00 87.50 72 PHE A CA 1
ATOM 563 C C . PHE A 1 72 ? 3.821 2.236 -7.965 1.00 87.50 72 PHE A C 1
ATOM 565 O O . PHE A 1 72 ? 4.952 1.757 -7.964 1.00 87.50 72 PHE A O 1
ATOM 572 N N . ASN A 1 73 ? 3.580 3.501 -7.618 1.00 85.00 73 ASN A N 1
ATOM 573 C CA . ASN A 1 73 ? 4.629 4.411 -7.177 1.00 85.00 73 ASN A CA 1
ATOM 574 C C . ASN A 1 73 ? 4.627 4.535 -5.644 1.00 85.00 73 ASN A C 1
ATOM 576 O O . ASN A 1 73 ? 3.608 4.869 -5.038 1.00 85.00 73 ASN A O 1
ATOM 580 N N . VAL A 1 74 ? 5.777 4.279 -5.017 1.00 81.38 74 VAL A N 1
ATOM 581 C CA . VAL A 1 74 ? 5.953 4.365 -3.558 1.00 81.38 74 VAL A CA 1
ATOM 582 C C . VAL A 1 74 ? 5.805 5.801 -3.048 1.00 81.38 74 VAL A C 1
ATOM 584 O O . VAL A 1 74 ? 5.265 6.004 -1.964 1.00 81.38 74 VAL A O 1
ATOM 587 N N . LEU A 1 75 ? 6.195 6.813 -3.830 1.00 79.00 75 LEU A N 1
ATOM 588 C CA . LEU A 1 75 ? 6.004 8.219 -3.456 1.00 79.00 75 LEU A CA 1
ATOM 589 C C . LEU A 1 75 ? 4.520 8.555 -3.292 1.00 79.00 75 LEU A C 1
ATOM 591 O O . LEU A 1 75 ? 4.143 9.190 -2.311 1.00 79.00 75 LEU A O 1
ATOM 595 N N . GLU A 1 76 ? 3.659 8.063 -4.189 1.00 75.25 76 GLU A N 1
ATOM 596 C CA . GLU A 1 76 ? 2.209 8.257 -4.062 1.00 75.25 76 GLU A CA 1
ATOM 597 C C . GLU A 1 76 ? 1.667 7.619 -2.773 1.00 75.25 76 GLU A C 1
ATOM 599 O O . GLU A 1 76 ? 0.781 8.183 -2.129 1.00 75.25 76 GLU A O 1
ATOM 604 N N . ILE A 1 77 ? 2.224 6.474 -2.361 1.00 76.06 77 ILE A N 1
ATOM 605 C CA . ILE A 1 77 ? 1.879 5.815 -1.096 1.00 76.06 77 ILE A CA 1
ATOM 606 C C . ILE A 1 77 ? 2.276 6.701 0.086 1.00 76.06 77 ILE A C 1
ATOM 608 O O . ILE A 1 77 ? 1.455 6.924 0.974 1.00 76.06 77 ILE A O 1
ATOM 612 N N . LEU A 1 78 ? 3.498 7.235 0.098 1.00 72.81 78 LEU A N 1
ATOM 613 C CA . LEU A 1 78 ? 4.026 8.047 1.200 1.00 72.81 78 LEU A CA 1
ATOM 614 C C . LEU A 1 78 ? 3.293 9.390 1.353 1.00 72.81 78 LEU A C 1
ATOM 616 O O . LEU A 1 78 ? 2.995 9.796 2.480 1.00 72.81 78 LEU A O 1
ATOM 620 N N . ILE A 1 79 ? 2.921 10.028 0.238 1.00 71.62 79 ILE A N 1
ATOM 621 C CA . ILE A 1 79 ? 2.128 11.268 0.224 1.00 71.62 79 ILE A CA 1
ATOM 622 C C . ILE A 1 79 ? 0.734 11.018 0.814 1.00 71.62 79 ILE A C 1
ATOM 624 O O . ILE A 1 79 ? 0.316 11.721 1.733 1.00 71.62 79 ILE A O 1
ATOM 628 N N . ASN A 1 80 ? 0.042 9.963 0.366 1.00 62.19 80 ASN A N 1
ATOM 629 C CA . ASN A 1 80 ? -1.276 9.593 0.904 1.00 62.19 80 ASN A CA 1
ATOM 630 C C . ASN A 1 80 ? -1.217 9.113 2.365 1.00 62.19 80 ASN A C 1
ATOM 632 O O . ASN A 1 80 ? -2.207 9.181 3.093 1.00 62.19 80 ASN A O 1
ATOM 636 N N . SER A 1 81 ? -0.050 8.646 2.806 1.00 59.66 81 SER A N 1
ATOM 637 C CA . SER A 1 81 ? 0.208 8.216 4.180 1.00 59.66 81 SER A CA 1
ATOM 638 C C . SER A 1 81 ? 0.472 9.383 5.142 1.00 59.66 81 SER A C 1
ATOM 640 O O . SER A 1 81 ? 0.648 9.144 6.334 1.00 59.66 81 SER A O 1
ATOM 642 N N . GLY A 1 82 ? 0.533 10.632 4.660 1.00 55.28 82 GLY A N 1
ATOM 643 C CA . GLY A 1 82 ? 0.892 11.800 5.476 1.00 55.28 82 GLY A CA 1
ATOM 644 C C . GLY A 1 82 ? 2.351 11.788 5.951 1.00 55.28 82 GLY A C 1
ATOM 645 O O . GLY A 1 82 ? 2.681 12.426 6.944 1.00 55.28 82 GLY A O 1
ATOM 646 N N . SER A 1 83 ? 3.217 11.024 5.277 1.00 49.12 83 SER A N 1
ATOM 647 C CA . SER A 1 83 ? 4.602 10.751 5.684 1.00 49.12 83 SER A CA 1
ATOM 648 C C . SER A 1 83 ? 5.607 11.418 4.746 1.00 49.12 83 SER A C 1
ATOM 650 O O . SER A 1 83 ? 6.513 10.758 4.245 1.00 49.12 83 SER A O 1
ATOM 652 N N . VAL A 1 84 ? 5.452 12.713 4.468 1.00 42.47 84 VAL A N 1
ATOM 653 C CA . VAL A 1 84 ? 6.480 13.467 3.736 1.00 42.47 84 VAL A CA 1
ATOM 654 C C . VAL A 1 84 ? 7.033 14.562 4.639 1.00 42.47 84 VAL A C 1
ATOM 656 O O . VAL A 1 84 ? 6.420 15.608 4.824 1.00 42.47 84 VAL A O 1
ATOM 659 N N . GLN A 1 85 ? 8.218 14.303 5.192 1.00 38.50 85 GLN A N 1
ATOM 660 C CA . GLN A 1 85 ? 9.220 15.347 5.380 1.00 38.50 85 GLN A CA 1
ATOM 661 C C . GLN A 1 85 ? 9.898 15.485 4.015 1.00 38.50 85 GLN A C 1
ATOM 663 O O . GLN A 1 85 ? 10.517 14.536 3.533 1.00 38.50 85 GLN A O 1
ATOM 668 N N . ILE A 1 86 ? 9.692 16.621 3.353 1.00 39.12 86 ILE A N 1
ATOM 669 C CA . ILE A 1 86 ? 10.395 16.966 2.119 1.00 39.12 86 ILE A CA 1
ATOM 670 C C . ILE A 1 86 ? 11.878 17.041 2.494 1.00 39.12 86 ILE A C 1
ATOM 672 O O . ILE A 1 86 ? 12.282 17.968 3.189 1.00 39.12 86 ILE A O 1
ATOM 676 N N . ILE A 1 87 ? 12.684 16.055 2.094 1.00 39.56 87 ILE A N 1
ATOM 677 C CA . ILE A 1 87 ? 14.122 16.291 1.985 1.00 39.56 87 ILE A CA 1
ATOM 678 C C . ILE A 1 87 ? 14.316 17.130 0.728 1.00 39.56 87 ILE A C 1
ATOM 680 O O . ILE A 1 87 ? 14.207 16.644 -0.396 1.00 39.56 87 ILE A O 1
ATOM 684 N N . ASP A 1 88 ? 14.509 18.424 0.955 1.00 36.38 88 ASP A N 1
ATOM 685 C CA . ASP A 1 88 ? 14.959 19.385 -0.037 1.00 36.38 88 ASP A CA 1
ATOM 686 C C . ASP A 1 88 ? 16.301 18.877 -0.583 1.00 36.38 88 ASP A C 1
ATOM 688 O O . ASP A 1 88 ? 17.329 18.922 0.097 1.00 36.38 88 ASP A O 1
ATOM 692 N N . ILE A 1 89 ? 16.292 18.284 -1.779 1.00 47.06 89 ILE A N 1
ATOM 693 C CA . ILE A 1 89 ? 17.538 18.034 -2.498 1.00 47.06 89 ILE A CA 1
ATOM 694 C C . ILE A 1 89 ? 17.932 19.394 -3.060 1.00 47.06 89 ILE A C 1
ATOM 696 O O . ILE A 1 89 ? 17.522 19.773 -4.158 1.00 47.06 89 ILE A O 1
ATOM 700 N N . GLY A 1 90 ? 18.679 20.138 -2.244 1.00 42.25 90 GLY A N 1
ATOM 701 C CA . GLY A 1 90 ? 19.261 21.415 -2.608 1.00 42.25 90 GLY A CA 1
ATOM 702 C C . GLY A 1 90 ? 19.910 21.317 -3.983 1.00 42.25 90 GLY A C 1
ATOM 703 O O . GLY A 1 90 ? 20.770 20.471 -4.240 1.00 42.25 90 GLY A O 1
ATOM 704 N N . SER A 1 91 ? 19.465 22.189 -4.881 1.00 46.19 91 SER A N 1
ATOM 705 C CA . SER A 1 91 ? 20.093 22.406 -6.176 1.00 46.19 91 SER A CA 1
ATOM 706 C C . SER A 1 91 ? 21.499 22.964 -5.947 1.00 46.19 91 SER A C 1
ATOM 708 O O . SER A 1 91 ? 21.683 24.173 -5.822 1.00 46.19 91 SER A O 1
ATOM 710 N N . SER A 1 92 ? 22.509 22.095 -5.885 1.00 46.38 92 SER A N 1
ATOM 711 C CA . SER A 1 92 ? 23.904 22.516 -6.019 1.00 46.38 92 SER A CA 1
ATOM 712 C C . SER A 1 92 ? 24.145 22.913 -7.470 1.00 46.38 92 SER A C 1
ATOM 714 O O . SER A 1 92 ? 24.493 22.096 -8.321 1.00 46.38 92 SER A O 1
ATOM 716 N N . SER A 1 93 ? 23.905 24.196 -7.731 1.00 48.19 93 SER A N 1
ATOM 717 C CA . SER A 1 93 ? 24.310 24.910 -8.933 1.00 48.19 93 SER A CA 1
ATOM 718 C C . SER A 1 93 ? 25.831 24.793 -9.080 1.00 48.19 93 SER A C 1
ATOM 720 O O . SER A 1 93 ? 26.590 25.455 -8.370 1.00 48.19 93 SER A O 1
ATOM 722 N N . HIS A 1 94 ? 26.281 23.894 -9.959 1.00 42.03 94 HIS A N 1
ATOM 723 C CA . HIS A 1 94 ? 27.667 23.847 -10.413 1.00 42.03 94 HIS A CA 1
ATOM 724 C C . HIS A 1 94 ? 27.920 25.112 -11.235 1.00 42.03 94 HIS A C 1
ATOM 726 O O . HIS A 1 94 ? 27.516 25.221 -12.391 1.00 42.03 94 HIS A O 1
ATOM 732 N N . ARG A 1 95 ? 28.556 26.090 -10.593 1.00 47.25 95 ARG A N 1
ATOM 733 C CA . ARG A 1 95 ? 29.169 27.245 -11.237 1.00 47.25 95 ARG A CA 1
ATOM 734 C C . ARG A 1 95 ? 30.432 26.735 -11.945 1.00 47.25 95 ARG A C 1
ATOM 736 O O . ARG A 1 95 ? 31.368 26.314 -11.268 1.00 47.25 95 ARG A O 1
ATOM 743 N N . MET A 1 96 ? 30.408 26.707 -13.275 1.00 51.69 96 MET A N 1
ATOM 744 C CA . MET A 1 96 ? 31.618 26.754 -14.106 1.00 51.69 96 MET A CA 1
ATOM 745 C C . MET A 1 96 ? 31.947 28.213 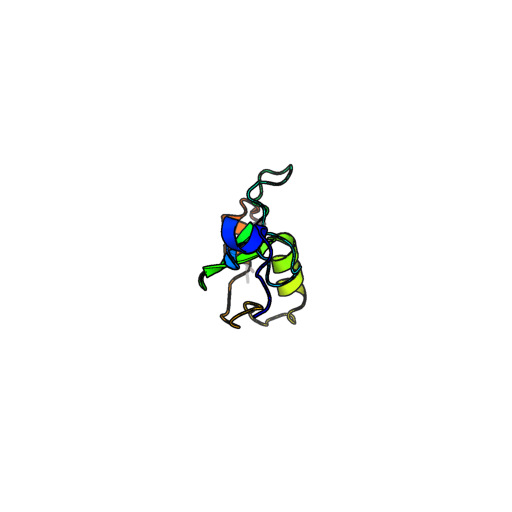-14.402 1.00 51.69 96 MET A C 1
ATOM 747 O O . MET A 1 96 ? 30.983 29.009 -14.506 1.00 51.69 96 MET A O 1
#

Radius of gyration: 17.64 Å; Cα contacts (8 Å, |Δi|>4): 101; chains: 1; bounding box: 52×55×31 Å

Nearest PDB structures (foldseek):
  5jg6-assembly2_D  TM=7.583E-01  e=2.607E-03  Homo sapiens
  5g05-assembly1_B  TM=7.371E-01  e=5.941E-03  Homo sapiens
  5jg6-assembly1_A  TM=7.903E-01  e=1.180E-02  Homo sapiens
  4ui9-assembly1_B  TM=7.372E-01  e=7.300E-03  Homo sapiens
  2ecv-assembly1_A  TM=8.226E-01  e=9.917E-02  Homo sapiens

Solvent-accessible surface area (backbone atoms only — not comparable to full-atom values): 6239 Å² total; per-residue (Å²): 134,85,79,76,56,74,65,49,78,75,58,45,77,87,32,42,13,84,84,77,73,39,73,64,57,90,57,54,49,100,83,68,29,50,42,49,45,68,46,96,86,70,53,48,34,41,39,67,63,51,51,55,54,43,68,70,42,58,95,90,56,78,33,51,40,92,88,78,58,52,72,56,62,67,66,62,50,34,58,76,34,73,63,69,81,81,79,78,77,72,82,79,76,80,80,126

Secondary structure (DSSP, 8-state):
-PPPPHHHHHH-GGGB-TTT-SBP---B-TTS-BSEEE-TTS-EEEHHHHHHHHHTS-TTPPPB-TTT--B--HHHHHHHTT--------------

Sequence (96 aa):
MK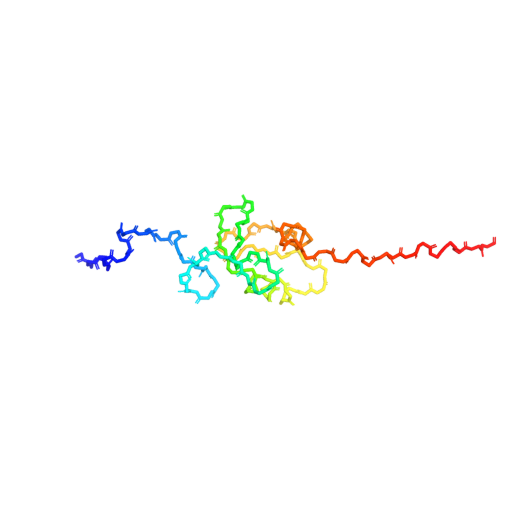KKPWWSNKWGSDALCGITHSRLRPGKNKHGIPLTITLKCLHRFYTGALLEWANKCSSGEIPTCPLCRCSFNVLEILINSGSVQIIDIGSSSHRM

pLDDT: mean 74.45, std 16.08, range [36.38, 91.38]

Mean predicted aligned error: 11.35 Å

Organism: NCBI:txid1070528

Foldseek 3Di:
DDDDPPVCVVPNPLQAAPQPRDGQDFDAPPVRFTQKDAFPVRRIHGLVRVVVQQVPDPVPDFGADPPPRHGDDVVVSCVNRVNDPDPPPDPPPPDD

InterPro domains:
  IPR013083 Zinc finger, RING/FYVE/PHD-type [G3DSA:3.30.40.10] (7-78)